Protein AF-A0A7S3WWD9-F1 (afdb_monomer_lite)

Structure (mmCIF, N/CA/C/O backbone):
data_AF-A0A7S3WWD9-F1
#
_entry.id   AF-A0A7S3WWD9-F1
#
loop_
_atom_site.group_PDB
_atom_site.id
_atom_site.type_symbol
_atom_site.label_atom_id
_atom_site.label_alt_id
_atom_site.label_comp_id
_atom_site.label_asym_id
_atom_site.label_entity_id
_atom_site.label_seq_id
_atom_site.pdbx_PDB_ins_code
_atom_site.Cartn_x
_atom_site.Cartn_y
_atom_site.Cartn_z
_atom_site.occupancy
_atom_site.B_iso_or_equiv
_atom_site.auth_seq_id
_atom_site.auth_comp_id
_atom_site.auth_asym_id
_atom_site.auth_atom_id
_atom_site.pdbx_PDB_model_num
ATOM 1 N N . ALA A 1 1 ? -43.765 4.964 -9.960 1.00 31.88 1 ALA A N 1
ATOM 2 C CA . ALA A 1 1 ? -42.388 4.975 -9.426 1.00 31.88 1 ALA A CA 1
ATOM 3 C C . ALA A 1 1 ? -42.135 3.620 -8.780 1.00 31.88 1 ALA A C 1
ATOM 5 O O . ALA A 1 1 ? -42.785 3.336 -7.776 1.00 31.88 1 ALA A O 1
ATOM 6 N N . PRO A 1 2 ? -41.364 2.718 -9.407 1.00 30.08 2 PRO A N 1
ATOM 7 C CA . PRO A 1 2 ? -41.296 1.351 -8.932 1.00 30.08 2 PRO A CA 1
ATOM 8 C C . PRO A 1 2 ? -40.378 1.257 -7.714 1.00 30.08 2 PRO A C 1
ATOM 10 O O . PRO A 1 2 ? -39.345 1.914 -7.612 1.00 30.08 2 PRO A O 1
ATOM 13 N N . ARG A 1 3 ? -40.858 0.453 -6.772 1.00 31.53 3 ARG A N 1
ATOM 14 C CA . ARG A 1 3 ? -40.233 0.055 -5.519 1.00 31.53 3 ARG A CA 1
ATOM 15 C C . ARG A 1 3 ? -38.972 -0.757 -5.816 1.00 31.53 3 ARG A C 1
ATOM 17 O O . ARG A 1 3 ? -39.016 -1.636 -6.670 1.00 31.53 3 ARG A O 1
ATOM 24 N N . CYS A 1 4 ? -37.895 -0.522 -5.072 1.00 31.81 4 CYS A N 1
ATOM 25 C CA . CYS A 1 4 ? -36.783 -1.466 -5.013 1.00 31.81 4 CYS A CA 1
ATOM 26 C C . CYS A 1 4 ? -37.219 -2.698 -4.209 1.00 31.81 4 CYS A C 1
ATOM 28 O O . CYS A 1 4 ? -37.018 -2.766 -3.001 1.00 31.81 4 CYS A O 1
ATOM 30 N N . SER A 1 5 ? -37.837 -3.663 -4.882 1.00 34.53 5 SER A N 1
ATOM 31 C CA . SER A 1 5 ? -37.628 -5.070 -4.559 1.00 34.53 5 SER A CA 1
ATOM 32 C C . SER A 1 5 ? -36.229 -5.416 -5.056 1.00 34.53 5 SER A C 1
ATOM 34 O O . SER A 1 5 ? -35.982 -5.374 -6.261 1.00 34.53 5 SER A O 1
ATOM 36 N N . ARG A 1 6 ? -35.293 -5.680 -4.148 1.00 36.50 6 ARG A N 1
ATOM 37 C CA . ARG A 1 6 ? -34.079 -6.404 -4.514 1.00 36.50 6 ARG A CA 1
ATOM 38 C C . ARG A 1 6 ? -33.989 -7.624 -3.632 1.00 36.50 6 ARG A C 1
ATOM 40 O O . ARG A 1 6 ? -33.782 -7.523 -2.426 1.00 36.50 6 ARG A O 1
ATOM 47 N N . ASP A 1 7 ? -34.270 -8.717 -4.315 1.00 28.08 7 ASP A N 1
ATOM 48 C CA . ASP A 1 7 ? -34.027 -10.095 -3.980 1.00 28.08 7 ASP A CA 1
ATOM 49 C C . ASP A 1 7 ? -32.718 -10.324 -3.227 1.00 28.08 7 ASP A C 1
ATOM 51 O O . ASP A 1 7 ? -31.722 -9.607 -3.357 1.00 28.08 7 ASP A O 1
ATOM 55 N N . GLU A 1 8 ? -32.800 -11.379 -2.432 1.00 40.91 8 GLU A N 1
ATOM 56 C CA . GLU A 1 8 ? -31.718 -12.105 -1.799 1.00 40.91 8 GLU A CA 1
ATOM 57 C C . GLU A 1 8 ? -30.543 -12.371 -2.754 1.00 40.91 8 GLU A C 1
ATOM 59 O O . GLU A 1 8 ? -30.724 -12.544 -3.955 1.00 40.91 8 GLU A O 1
ATOM 64 N N . ALA A 1 9 ? -29.350 -12.498 -2.166 1.00 38.12 9 ALA A N 1
ATOM 65 C CA . ALA A 1 9 ? -28.098 -12.916 -2.799 1.00 38.12 9 ALA A CA 1
ATOM 66 C C . ALA A 1 9 ? -27.425 -11.883 -3.722 1.00 38.12 9 ALA A C 1
ATOM 68 O O . ALA A 1 9 ? -27.559 -11.940 -4.931 1.00 38.12 9 ALA A O 1
ATOM 69 N N . GLU A 1 10 ? -26.615 -10.992 -3.136 1.00 31.11 10 GLU A N 1
ATOM 70 C CA . GLU A 1 10 ? -25.307 -10.578 -3.687 1.00 31.11 10 GLU A CA 1
ATOM 71 C C . GLU A 1 10 ? -24.584 -9.655 -2.687 1.00 31.11 10 GLU A C 1
ATOM 73 O O . GLU A 1 10 ? -24.396 -8.457 -2.894 1.00 31.11 10 GLU A O 1
ATOM 78 N N . ILE A 1 11 ? -24.181 -10.214 -1.541 1.00 40.47 11 ILE A N 1
ATOM 79 C CA . ILE A 1 11 ? -23.129 -9.599 -0.722 1.00 40.47 11 ILE A CA 1
ATOM 80 C C . ILE A 1 11 ? -21.811 -10.120 -1.292 1.00 40.47 11 ILE A C 1
ATOM 82 O O . ILE A 1 11 ? -21.399 -11.249 -1.035 1.00 40.47 11 ILE A O 1
ATOM 86 N N . SER A 1 12 ? -21.221 -9.299 -2.153 1.00 36.16 12 SER A N 1
ATOM 87 C CA . SER A 1 12 ? -19.993 -9.548 -2.908 1.00 36.16 12 SER A CA 1
ATOM 88 C C . SER A 1 12 ? -18.815 -10.057 -2.048 1.00 36.16 12 SER A C 1
ATOM 90 O O . SER A 1 12 ? -18.722 -9.757 -0.855 1.00 36.16 12 SER A O 1
ATOM 92 N N . PRO A 1 13 ? -17.873 -10.798 -2.660 1.00 37.25 13 PRO A N 1
ATOM 93 C CA . PRO A 1 13 ? -16.998 -11.769 -2.011 1.00 37.25 13 PRO A CA 1
ATOM 94 C C . PRO A 1 13 ? -15.754 -11.108 -1.406 1.00 37.25 13 PRO A C 1
ATOM 96 O O . PRO A 1 13 ? -14.643 -11.261 -1.901 1.00 37.25 13 PRO A O 1
ATOM 99 N N . PHE A 1 14 ? -15.903 -10.359 -0.314 1.00 39.53 14 PHE A N 1
ATOM 100 C CA . PHE A 1 14 ? -14.757 -9.697 0.330 1.00 39.53 14 PHE A CA 1
ATOM 101 C C . PHE A 1 14 ? -13.911 -10.624 1.230 1.00 39.53 14 PHE A C 1
ATOM 103 O O . PHE A 1 14 ? -13.109 -10.156 2.032 1.00 39.53 14 PHE A O 1
ATOM 110 N N . CYS A 1 15 ? -14.071 -11.945 1.122 1.00 38.50 15 CYS A N 1
ATOM 111 C CA . CYS A 1 15 ? -13.353 -12.932 1.939 1.00 38.50 15 CYS A CA 1
ATOM 112 C C . CYS A 1 15 ? -12.751 -14.058 1.088 1.00 38.50 15 CYS A C 1
ATOM 114 O O . CYS A 1 15 ? -12.925 -15.236 1.376 1.00 38.50 15 CYS A O 1
ATOM 116 N N . SER A 1 16 ? -12.019 -13.692 0.037 1.00 38.72 16 SER A N 1
ATOM 117 C CA . SER A 1 16 ? -11.122 -14.603 -0.687 1.00 38.72 16 SER A CA 1
ATOM 118 C C . SER A 1 16 ? -9.667 -14.164 -0.505 1.00 38.72 16 SER A C 1
ATOM 120 O O . SER A 1 16 ? -8.933 -13.998 -1.473 1.00 38.72 16 SER A O 1
ATOM 122 N N . LEU A 1 17 ? -9.257 -13.911 0.741 1.00 45.72 17 LEU A N 1
ATOM 123 C CA . LEU A 1 17 ? -7.848 -13.743 1.096 1.00 45.72 17 LEU A CA 1
ATOM 124 C C . LEU A 1 17 ? -7.385 -14.992 1.861 1.00 45.72 17 LEU A C 1
ATOM 126 O O . LEU A 1 17 ? -8.163 -15.511 2.663 1.00 45.72 17 LEU A O 1
ATOM 130 N N . PRO A 1 18 ? -6.159 -15.489 1.608 1.00 40.34 18 PRO A N 1
ATOM 131 C CA . PRO A 1 18 ? -5.639 -16.700 2.236 1.00 40.34 18 PRO A CA 1
ATOM 132 C C . PRO A 1 18 ? -5.712 -16.618 3.769 1.00 40.34 18 PRO A C 1
ATOM 134 O O . PRO A 1 18 ? -5.494 -15.557 4.363 1.00 40.34 18 PRO A O 1
ATOM 137 N N . GLU A 1 19 ? -6.024 -17.755 4.398 1.00 45.53 19 GLU A N 1
ATOM 138 C CA . GLU A 1 19 ? -6.453 -17.899 5.802 1.00 45.53 19 GLU A CA 1
ATOM 139 C C . GLU A 1 19 ? -5.509 -17.274 6.847 1.00 45.53 19 GLU A C 1
ATOM 141 O O . GLU A 1 19 ? -5.924 -16.993 7.970 1.00 45.53 19 GLU A O 1
ATOM 146 N N . HIS A 1 20 ? -4.256 -16.989 6.487 1.00 47.06 20 HIS A N 1
ATOM 147 C CA . HIS A 1 20 ? -3.275 -16.392 7.391 1.00 47.06 20 HIS A CA 1
ATOM 148 C C . HIS A 1 20 ? -3.419 -14.873 7.607 1.00 47.06 20 HIS A C 1
ATOM 150 O O . HIS A 1 20 ? -2.816 -14.357 8.547 1.00 47.06 20 HIS A O 1
ATOM 156 N N . GLN A 1 21 ? -4.202 -14.145 6.794 1.00 49.97 21 GLN A N 1
ATOM 157 C CA . GLN A 1 21 ? -4.277 -12.667 6.852 1.00 49.97 21 GLN A CA 1
ATOM 158 C C . GLN A 1 21 ? -5.680 -12.063 6.652 1.00 49.97 21 GLN A C 1
ATOM 160 O O . GLN A 1 21 ? -5.841 -10.834 6.669 1.00 49.97 21 GLN A O 1
ATOM 165 N N . ALA A 1 22 ? -6.719 -12.891 6.520 1.00 43.19 22 ALA A N 1
ATOM 166 C CA . ALA A 1 22 ? -8.086 -12.403 6.657 1.00 43.19 22 ALA A CA 1
ATOM 167 C C . ALA A 1 22 ? -8.275 -11.834 8.081 1.00 43.19 22 ALA A C 1
ATOM 169 O O . ALA A 1 22 ? -7.793 -12.436 9.047 1.00 43.19 22 ALA A O 1
ATOM 170 N N . PRO A 1 23 ? -8.961 -10.682 8.268 1.00 43.56 23 PRO A N 1
ATOM 171 C CA . PRO A 1 23 ? -9.505 -10.403 9.590 1.00 43.56 23 PRO A CA 1
ATOM 172 C C . PRO A 1 23 ? -10.340 -11.631 9.958 1.00 43.56 23 PRO A C 1
ATOM 174 O O . PRO A 1 23 ? -11.082 -12.131 9.111 1.00 43.56 23 PRO A O 1
ATOM 177 N N . ARG A 1 24 ? -10.187 -12.161 11.172 1.00 43.81 24 ARG A N 1
ATOM 178 C CA . ARG A 1 24 ? -11.095 -13.198 11.665 1.00 43.81 24 ARG A CA 1
ATOM 179 C C . ARG A 1 24 ? -12.475 -12.564 11.851 1.00 43.81 24 ARG A C 1
ATOM 181 O O . ARG A 1 24 ? -12.893 -12.298 12.966 1.00 43.81 24 ARG A O 1
ATOM 188 N N . CYS A 1 25 ? -13.171 -12.289 10.753 1.00 46.75 25 CYS A N 1
ATOM 189 C CA . CYS A 1 25 ? -14.610 -12.135 10.736 1.00 46.75 25 CYS A CA 1
ATOM 190 C C . CYS A 1 25 ? -15.147 -13.560 10.822 1.00 46.75 25 CYS A C 1
ATOM 192 O O . CYS A 1 25 ? -15.528 -14.148 9.811 1.00 46.75 25 CYS A O 1
ATOM 194 N N . SER A 1 26 ? -15.061 -14.158 12.012 1.00 47.72 26 SER A N 1
ATOM 195 C CA . SER A 1 26 ? -15.780 -15.389 12.298 1.00 47.72 26 SER A CA 1
ATOM 196 C C . SER A 1 26 ? -17.243 -15.120 11.959 1.00 47.72 26 SER A C 1
ATOM 198 O O . SER A 1 26 ? -17.873 -14.232 12.529 1.00 47.72 26 SER A O 1
ATOM 200 N N . ARG A 1 27 ? -17.744 -15.826 10.941 1.00 47.03 27 ARG A N 1
ATOM 201 C CA . ARG A 1 27 ? -19.165 -15.827 10.569 1.00 47.03 27 ARG A CA 1
ATOM 202 C C . ARG A 1 27 ? -20.024 -16.572 11.587 1.00 47.03 27 ARG A C 1
ATOM 204 O O . ARG A 1 27 ? -21.240 -16.566 11.437 1.00 47.03 27 ARG A O 1
ATOM 211 N N . ASP A 1 28 ? -19.396 -17.156 12.598 1.00 41.75 28 ASP A N 1
ATOM 212 C CA . ASP A 1 28 ? -20.058 -17.875 13.665 1.00 41.75 28 ASP A CA 1
ATOM 213 C C . ASP A 1 28 ? -20.076 -16.992 14.914 1.00 41.75 28 ASP A C 1
ATOM 215 O O . ASP A 1 28 ? -19.031 -16.573 15.417 1.00 41.75 28 ASP A O 1
ATOM 219 N N . GLU A 1 29 ? -21.307 -16.692 15.321 1.00 48.81 29 GLU A N 1
ATOM 220 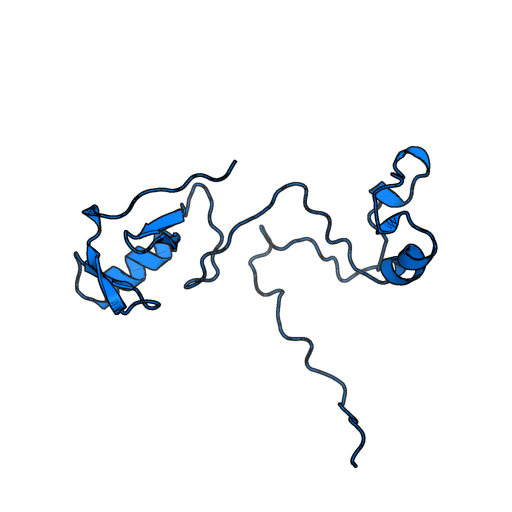C CA . GLU A 1 29 ? -21.750 -15.856 16.432 1.00 48.81 29 GLU A CA 1
ATOM 221 C C . GLU A 1 29 ? -21.364 -14.370 16.339 1.00 48.81 29 GLU A C 1
ATOM 223 O O . GLU A 1 29 ? -20.234 -13.932 16.557 1.00 48.81 29 GLU A O 1
ATOM 228 N N . ALA A 1 30 ? -22.372 -13.562 16.003 1.00 54.41 30 ALA A N 1
ATOM 229 C CA . ALA A 1 30 ? -22.300 -12.120 16.094 1.00 54.41 30 ALA A CA 1
ATOM 230 C C . ALA A 1 30 ? -22.120 -11.703 17.557 1.00 54.41 30 ALA A C 1
ATOM 232 O O . ALA A 1 30 ? -23.083 -11.593 18.314 1.00 54.41 30 ALA A O 1
ATOM 233 N N . GLU A 1 31 ? -20.874 -11.477 17.949 1.00 55.50 31 GLU A N 1
ATOM 234 C CA . GLU A 1 31 ? -20.551 -10.944 19.259 1.00 55.50 31 GLU A CA 1
ATOM 235 C C . GLU A 1 31 ? -19.800 -9.623 19.104 1.00 55.50 31 GLU A C 1
ATOM 237 O O . GLU A 1 31 ? -18.784 -9.516 18.406 1.00 55.50 31 GLU A O 1
ATOM 242 N N . ILE A 1 32 ? -20.321 -8.594 19.788 1.00 62.59 32 ILE A N 1
ATOM 243 C CA . ILE A 1 32 ? -19.575 -7.372 20.109 1.00 62.59 32 ILE A CA 1
ATOM 244 C C . ILE A 1 32 ? -18.176 -7.794 20.543 1.00 62.59 32 ILE A C 1
ATOM 246 O O . ILE A 1 32 ? -18.050 -8.731 21.329 1.00 62.59 32 ILE A O 1
ATOM 250 N N . SER A 1 33 ? -17.146 -7.092 20.051 1.00 65.94 33 SER A N 1
ATOM 251 C CA . SER A 1 33 ? -15.762 -7.369 20.443 1.00 65.94 33 SER A CA 1
ATOM 252 C C . SER A 1 33 ? -15.695 -7.647 21.952 1.00 65.94 33 SER A C 1
ATOM 254 O O . SER A 1 33 ? -16.158 -6.796 22.720 1.00 65.94 33 SER A O 1
ATOM 256 N N . PRO A 1 34 ? -15.119 -8.785 22.393 1.00 68.00 34 PRO A N 1
ATOM 257 C CA . PRO A 1 34 ? -15.087 -9.177 23.804 1.00 68.00 34 PRO A CA 1
ATOM 258 C C . PRO A 1 34 ? -14.447 -8.105 24.695 1.00 68.00 34 PRO A C 1
ATOM 260 O O . PRO A 1 34 ? -14.722 -8.036 25.891 1.00 68.00 34 PRO A O 1
ATOM 263 N N . PHE A 1 35 ? -13.654 -7.210 24.097 1.00 71.00 35 PHE A N 1
ATOM 264 C CA . PHE A 1 35 ? -13.086 -6.050 24.764 1.00 71.00 35 PHE A CA 1
ATOM 265 C C . PHE A 1 35 ? -14.151 -5.040 25.214 1.00 71.00 35 PHE A C 1
ATOM 267 O O . PHE A 1 35 ? -14.044 -4.486 26.290 1.00 71.00 35 PHE A O 1
ATOM 274 N N . CYS A 1 36 ? -15.212 -4.808 24.442 1.00 75.62 36 CYS A N 1
ATOM 275 C CA . CYS A 1 36 ? -16.272 -3.853 24.800 1.00 75.62 36 CYS A CA 1
ATOM 276 C C . CYS A 1 36 ? -17.395 -4.475 25.652 1.00 75.62 36 CYS A C 1
ATOM 278 O O . CYS A 1 36 ? -18.331 -3.777 26.051 1.00 75.62 36 CYS A O 1
ATOM 280 N N . SER A 1 37 ? -17.332 -5.780 25.921 1.00 75.31 37 SER A N 1
ATOM 281 C CA . SER A 1 37 ? -18.342 -6.513 26.694 1.00 75.31 37 SER A CA 1
ATOM 282 C C . SER A 1 37 ? -18.220 -6.279 28.203 1.00 75.31 37 SER A C 1
ATOM 284 O O . SER A 1 37 ? -19.228 -6.326 28.910 1.00 75.31 37 SER A O 1
ATOM 286 N N . LEU A 1 38 ? -17.009 -5.989 28.691 1.00 79.25 38 LEU A N 1
ATOM 287 C CA . LEU A 1 38 ? -16.713 -5.791 30.112 1.00 79.25 38 LEU A CA 1
ATOM 288 C C . LEU A 1 38 ? -16.803 -4.304 30.501 1.00 79.25 38 LEU A C 1
ATOM 290 O O . LEU A 1 38 ? -16.253 -3.468 29.783 1.00 79.25 38 LEU A O 1
ATOM 294 N N . PRO A 1 39 ? -17.443 -3.946 31.634 1.00 77.06 39 PRO A N 1
ATOM 295 C CA . PRO A 1 39 ? -17.567 -2.553 32.080 1.00 77.06 39 PRO A CA 1
ATOM 296 C C . PRO A 1 39 ? -16.226 -1.826 32.247 1.00 77.06 39 PRO A C 1
ATOM 298 O O . PRO A 1 39 ? -16.128 -0.647 31.928 1.00 77.06 39 PRO A O 1
ATOM 301 N N . GLU A 1 40 ? -15.188 -2.535 32.694 1.00 80.38 40 GLU A N 1
ATOM 302 C CA . GLU A 1 40 ? -13.833 -2.001 32.913 1.00 80.38 40 GLU A CA 1
ATOM 303 C C . GLU A 1 40 ? -13.103 -1.559 31.634 1.00 80.38 40 GLU A C 1
ATOM 305 O O . GLU A 1 40 ? -12.167 -0.766 31.697 1.00 80.38 40 GLU A O 1
ATOM 310 N N . HIS A 1 41 ? -13.545 -2.037 30.471 1.00 74.75 41 HIS A N 1
ATOM 311 C CA . HIS A 1 41 ? -12.929 -1.766 29.172 1.00 74.75 41 HIS A CA 1
ATOM 312 C C . HIS A 1 41 ? -13.766 -0.808 28.306 1.00 74.75 41 HIS A C 1
ATOM 314 O O . HIS A 1 41 ? -13.406 -0.516 27.162 1.00 74.75 41 HIS A O 1
ATOM 320 N N . GLN A 1 42 ? -14.889 -0.306 28.832 1.00 79.88 42 GLN A N 1
ATOM 321 C CA . GLN A 1 42 ? -15.739 0.641 28.118 1.00 79.88 42 GLN A CA 1
ATOM 322 C C . GLN A 1 42 ? -15.126 2.040 28.146 1.00 79.88 42 GLN A C 1
ATOM 324 O O . GLN A 1 42 ? -14.860 2.607 29.204 1.00 79.88 42 GLN A O 1
ATOM 329 N N . ALA A 1 43 ? -14.946 2.621 26.961 1.00 81.12 43 ALA A N 1
ATOM 330 C CA . ALA A 1 43 ? -14.465 3.988 26.802 1.00 81.12 43 ALA A CA 1
ATOM 331 C C . ALA A 1 43 ? -15.595 4.899 26.289 1.00 81.12 43 ALA A C 1
ATOM 333 O O . ALA A 1 43 ? -16.309 4.510 25.361 1.00 81.12 43 ALA A O 1
ATOM 334 N N . PRO A 1 44 ? -15.732 6.136 26.805 1.00 77.25 44 PRO A N 1
ATOM 335 C CA . PRO A 1 44 ? -16.769 7.075 26.363 1.00 77.25 44 PRO A CA 1
ATOM 336 C C . PRO A 1 44 ? -16.602 7.518 24.900 1.00 77.25 44 PRO A C 1
ATOM 338 O O . PRO A 1 44 ? -17.572 7.914 24.263 1.00 77.25 44 PRO A O 1
ATOM 341 N N . SER A 1 45 ? -15.386 7.430 24.352 1.00 82.19 45 SER A N 1
ATOM 342 C CA . SER A 1 45 ? -15.083 7.706 22.942 1.00 82.19 45 SER A CA 1
ATOM 343 C C . SER A 1 45 ? -15.317 6.507 22.016 1.00 82.19 45 SER A C 1
ATOM 345 O O . SER A 1 45 ? -15.243 6.657 20.797 1.00 82.19 45 SER A O 1
ATOM 347 N N . CYS A 1 46 ? -15.586 5.314 22.557 1.00 80.12 46 CYS A N 1
ATOM 348 C CA . CYS A 1 46 ? -15.817 4.123 21.750 1.00 80.12 46 CYS A CA 1
ATOM 349 C C . CYS A 1 46 ? -17.267 4.109 21.231 1.00 80.12 46 CYS A C 1
ATOM 351 O O . CYS A 1 46 ? -18.201 4.008 22.033 1.00 80.12 46 CYS A O 1
ATOM 353 N N . PRO A 1 47 ? -17.494 4.126 19.903 1.00 80.38 47 PRO A N 1
ATOM 354 C CA . PRO A 1 47 ? -18.845 4.136 19.343 1.00 80.38 47 PRO A CA 1
ATOM 355 C C . PRO A 1 47 ? -19.635 2.867 19.694 1.00 80.38 47 PRO A C 1
ATOM 357 O O . PRO A 1 47 ? -20.848 2.934 19.840 1.00 80.38 47 PRO A O 1
ATOM 360 N N . VAL A 1 48 ? -18.966 1.727 19.904 1.00 81.94 48 VAL A N 1
ATOM 361 C CA . VAL A 1 48 ? -19.607 0.449 20.276 1.00 81.94 48 VAL A CA 1
ATOM 362 C C . VAL A 1 48 ? -20.065 0.429 21.743 1.00 81.94 48 VAL A C 1
ATOM 364 O O . VAL A 1 48 ? -21.013 -0.276 22.083 1.00 81.94 48 VAL A O 1
ATOM 367 N N . CYS A 1 49 ? -19.433 1.226 22.611 1.00 81.12 49 CYS A N 1
ATOM 368 C CA . CYS A 1 49 ? -19.814 1.350 24.024 1.00 81.12 49 CYS A CA 1
ATOM 369 C C . CYS A 1 49 ? -21.005 2.303 24.231 1.00 81.12 49 CYS A C 1
ATOM 371 O O . CYS A 1 49 ? -21.608 2.323 25.302 1.00 81.12 49 CYS A O 1
ATOM 373 N N . CYS A 1 50 ? -21.377 3.082 23.210 1.00 83.25 50 CYS A N 1
ATOM 374 C CA . CYS A 1 50 ? -22.490 4.019 23.281 1.00 83.25 50 CYS A CA 1
ATOM 375 C C . CYS A 1 50 ? -23.838 3.290 23.133 1.00 83.25 50 CYS A C 1
ATOM 377 O O . CYS A 1 50 ? -24.053 2.554 22.168 1.00 83.25 50 CYS A O 1
ATOM 379 N N . GLY A 1 51 ? -24.773 3.519 24.062 1.00 81.38 51 GLY A N 1
ATOM 380 C CA . GLY A 1 51 ? -26.062 2.811 24.138 1.00 81.38 51 GLY A CA 1
ATOM 381 C C . GLY A 1 51 ? -26.856 2.708 22.820 1.00 81.38 51 GLY A C 1
ATOM 382 O O . GLY A 1 51 ? -27.231 1.594 22.451 1.00 81.38 51 GLY A O 1
ATOM 383 N N . PRO A 1 52 ? -27.074 3.807 22.069 1.00 81.88 52 PRO A N 1
ATOM 384 C CA . PRO A 1 52 ? -27.829 3.777 20.812 1.00 81.88 52 PRO A CA 1
ATOM 385 C C . PRO A 1 52 ? -27.179 2.925 19.712 1.00 81.88 52 PRO A C 1
ATOM 387 O O . PRO A 1 52 ? -27.876 2.307 18.912 1.00 81.88 52 PRO A O 1
ATOM 390 N N . ILE A 1 53 ? -25.845 2.882 19.669 1.00 82.19 53 ILE A N 1
ATOM 391 C CA . ILE A 1 53 ? -25.073 2.190 18.625 1.00 82.19 53 ILE A CA 1
ATOM 392 C C . ILE A 1 53 ? -24.824 0.728 19.017 1.00 82.19 53 ILE A C 1
ATOM 394 O O . ILE A 1 53 ? -24.769 -0.147 18.153 1.00 82.19 53 ILE A O 1
ATOM 398 N N . ARG A 1 54 ? -24.739 0.431 20.319 1.00 82.31 54 ARG A N 1
ATOM 399 C CA . ARG A 1 54 ? -24.496 -0.917 20.845 1.00 82.31 54 ARG A CA 1
ATOM 400 C C . ARG A 1 54 ? -25.518 -1.933 20.341 1.00 82.31 54 ARG A C 1
ATOM 402 O O . ARG A 1 54 ? -25.137 -3.038 19.971 1.00 82.31 54 ARG A O 1
ATOM 409 N N . GLY A 1 55 ? -26.793 -1.546 20.261 1.00 81.69 55 GLY A N 1
ATOM 410 C CA . GLY A 1 55 ? -27.850 -2.401 19.714 1.00 81.69 55 GLY A CA 1
ATOM 411 C C . GLY A 1 55 ? -27.590 -2.816 18.263 1.00 81.69 55 GLY A C 1
ATOM 412 O O . GLY A 1 55 ? -27.812 -3.969 17.911 1.00 81.69 55 GLY A O 1
ATOM 413 N N . LEU A 1 56 ? -27.038 -1.917 17.444 1.00 83.62 56 LEU A N 1
ATOM 414 C CA . LEU A 1 56 ? -26.647 -2.217 16.063 1.00 83.62 56 LEU A CA 1
ATOM 415 C C . LEU A 1 56 ? -25.384 -3.086 16.012 1.00 83.62 56 LEU A C 1
ATOM 417 O O . LEU A 1 56 ? -25.295 -4.001 15.198 1.00 83.62 56 LEU A O 1
ATOM 421 N N . ALA A 1 57 ? -24.432 -2.833 16.911 1.00 78.75 57 ALA A N 1
ATOM 422 C CA . ALA A 1 57 ? -23.164 -3.552 16.970 1.00 78.75 57 ALA A CA 1
ATOM 423 C C . ALA A 1 57 ? -23.295 -5.009 17.447 1.00 78.75 57 ALA A C 1
ATOM 425 O O . ALA A 1 57 ? -22.452 -5.820 17.083 1.00 78.75 57 ALA A O 1
ATOM 426 N N . THR A 1 58 ? -24.346 -5.366 18.203 1.00 76.00 58 THR A N 1
ATOM 427 C CA . THR A 1 58 ? -24.586 -6.757 18.658 1.00 76.00 58 THR A CA 1
ATOM 428 C C . THR A 1 58 ? -24.623 -7.784 17.538 1.00 76.00 58 THR A C 1
ATOM 430 O O . THR A 1 58 ? -24.266 -8.926 17.771 1.00 76.00 58 THR A O 1
ATOM 433 N N . ARG A 1 59 ? -25.050 -7.399 16.331 1.00 74.75 59 ARG A N 1
ATOM 434 C CA . ARG A 1 59 ? -25.209 -8.328 15.203 1.00 74.75 59 ARG A CA 1
ATOM 435 C C . ARG A 1 59 ? -24.058 -8.272 14.200 1.00 74.75 59 ARG A C 1
ATOM 437 O O . ARG A 1 59 ? -24.121 -8.945 13.175 1.00 74.75 59 ARG A O 1
ATOM 444 N N . LEU A 1 60 ? -23.042 -7.449 14.458 1.00 75.81 60 LEU A N 1
ATOM 445 C CA . LEU A 1 60 ? -21.915 -7.273 13.552 1.00 75.81 60 LEU A CA 1
ATOM 446 C C . LEU A 1 60 ? -20.742 -8.159 13.983 1.00 75.81 60 LEU A C 1
ATOM 448 O O . LEU A 1 60 ? -20.478 -8.270 15.180 1.00 75.81 60 LEU A O 1
ATOM 452 N N . PRO A 1 61 ? -20.007 -8.755 13.029 1.00 74.88 61 PRO A N 1
ATOM 453 C CA . PRO A 1 61 ? -18.770 -9.448 13.348 1.00 74.88 61 PRO A CA 1
ATOM 454 C C . PRO A 1 61 ? -17.755 -8.464 13.940 1.00 74.88 61 PRO A C 1
ATOM 456 O O . PRO A 1 61 ? -17.713 -7.284 13.575 1.00 74.88 61 PRO A O 1
ATOM 459 N N . SER A 1 62 ? -16.904 -8.954 14.840 1.00 71.69 62 SER A N 1
ATOM 460 C CA . SER A 1 62 ? -15.821 -8.147 15.395 1.00 71.69 62 SER A CA 1
ATOM 461 C C . SER A 1 62 ? -14.819 -7.767 14.302 1.00 71.69 62 SER A C 1
ATOM 463 O O . SER A 1 62 ? -14.108 -8.608 13.758 1.00 71.69 62 SER A O 1
ATOM 465 N N . CYS A 1 63 ? -14.733 -6.470 14.005 1.00 69.62 63 CYS A N 1
ATOM 466 C CA . CYS A 1 63 ? -13.787 -5.916 13.031 1.00 69.62 63 CYS A CA 1
ATOM 467 C C . CYS A 1 63 ? -12.525 -5.333 13.689 1.00 69.62 63 CYS A C 1
ATOM 469 O O . CYS A 1 63 ? -11.767 -4.607 13.042 1.00 69.62 63 CYS A O 1
ATOM 471 N N . GLN A 1 64 ? -12.299 -5.592 14.980 1.00 72.19 64 GLN A N 1
ATOM 472 C CA . GLN A 1 64 ? -11.163 -5.014 15.692 1.00 72.19 64 GLN A CA 1
ATOM 473 C C . GLN A 1 64 ? -9.849 -5.617 15.184 1.00 72.19 64 GLN A C 1
ATOM 475 O O . GLN A 1 64 ? -9.572 -6.799 15.376 1.00 72.19 64 GLN A O 1
ATOM 480 N N . ARG A 1 65 ? -9.003 -4.780 14.578 1.00 72.44 65 ARG A N 1
ATOM 481 C CA . ARG A 1 65 ? -7.603 -5.102 14.289 1.00 72.44 65 ARG A CA 1
ATOM 482 C C . ARG A 1 65 ? -6.684 -4.274 15.170 1.00 72.44 65 ARG A C 1
ATOM 484 O O . ARG A 1 65 ? -6.842 -3.063 15.264 1.00 72.44 65 ARG A O 1
ATOM 491 N N . SER A 1 66 ? -5.688 -4.930 15.756 1.00 76.38 66 SER A N 1
ATOM 492 C CA . SER A 1 66 ? -4.596 -4.267 16.477 1.00 76.38 66 SER A CA 1
ATOM 493 C C . SER A 1 66 ? -3.572 -3.617 15.542 1.00 76.38 66 SER A C 1
ATOM 495 O O . SER A 1 66 ? -2.862 -2.710 15.962 1.00 76.38 66 SER A O 1
ATOM 497 N N . ARG A 1 67 ? -3.489 -4.070 14.284 1.00 76.69 67 ARG A N 1
ATOM 498 C CA . ARG A 1 67 ? -2.586 -3.537 13.256 1.00 76.69 67 ARG A CA 1
ATOM 499 C C . ARG A 1 67 ? -3.324 -3.363 11.935 1.00 76.69 67 ARG A C 1
ATOM 501 O O . ARG A 1 67 ? -4.077 -4.248 11.517 1.00 76.69 67 ARG A O 1
ATOM 508 N N . SER A 1 68 ? -3.114 -2.229 11.276 1.00 83.81 68 SER A N 1
ATOM 509 C CA . SER A 1 68 ? -3.522 -2.058 9.884 1.00 83.81 68 SER A CA 1
ATOM 510 C C . SER A 1 68 ? -2.735 -3.033 9.002 1.00 83.81 68 SER A C 1
ATOM 512 O O . SER A 1 68 ? -1.647 -3.480 9.358 1.00 83.81 68 SER A O 1
ATOM 514 N N . ALA A 1 69 ? -3.304 -3.408 7.858 1.00 86.69 69 ALA A N 1
ATOM 515 C CA . ALA A 1 69 ? -2.539 -4.082 6.818 1.00 86.69 69 ALA A CA 1
ATOM 516 C C . ALA A 1 69 ? -2.838 -3.423 5.482 1.00 86.69 69 ALA A C 1
ATOM 518 O O . ALA A 1 69 ? -3.971 -2.998 5.241 1.00 86.69 69 ALA A O 1
ATOM 519 N N . VAL A 1 70 ? -1.823 -3.350 4.630 1.00 88.88 70 VAL A N 1
ATOM 520 C CA . VAL A 1 70 ? -1.923 -2.736 3.311 1.00 88.88 70 VAL A CA 1
ATOM 521 C C . VAL A 1 70 ? -1.880 -3.842 2.269 1.00 88.88 70 VAL A C 1
ATOM 523 O O . VAL A 1 70 ? -1.055 -4.745 2.346 1.00 88.88 70 VAL A O 1
ATOM 526 N N . THR A 1 71 ? -2.778 -3.784 1.294 1.00 92.75 71 THR A N 1
ATOM 527 C CA . THR A 1 71 ? -2.818 -4.722 0.169 1.00 92.75 71 THR A CA 1
ATOM 528 C C . THR A 1 71 ? -2.479 -3.994 -1.121 1.00 92.75 71 THR A C 1
ATOM 530 O O . THR A 1 71 ? -2.906 -2.857 -1.341 1.00 92.75 71 THR A O 1
ATOM 533 N N . CYS A 1 72 ? -1.742 -4.651 -2.008 1.00 91.81 72 CYS A N 1
ATOM 534 C CA . CYS A 1 72 ? -1.457 -4.132 -3.332 1.00 91.81 72 CYS A CA 1
ATOM 535 C C . CYS A 1 72 ? -2.743 -4.004 -4.151 1.00 91.81 72 CYS A C 1
ATOM 537 O O . CYS A 1 72 ? -3.542 -4.933 -4.233 1.00 91.81 72 CYS A O 1
ATOM 539 N N . ARG A 1 73 ? -2.908 -2.867 -4.830 1.00 89.94 73 ARG A N 1
ATOM 540 C CA . ARG A 1 73 ? -4.077 -2.608 -5.678 1.00 89.94 73 ARG A CA 1
ATOM 541 C C . ARG A 1 73 ? -4.154 -3.493 -6.929 1.00 89.94 73 ARG A C 1
ATOM 543 O O . ARG A 1 73 ? -5.252 -3.723 -7.414 1.00 89.94 73 ARG A O 1
ATOM 550 N N . LEU A 1 74 ? -3.019 -3.957 -7.455 1.00 90.50 74 LEU A N 1
ATOM 551 C CA . LEU A 1 74 ? -2.977 -4.739 -8.698 1.00 90.50 74 LEU A CA 1
ATOM 552 C C . LEU A 1 74 ? -3.121 -6.235 -8.451 1.00 90.50 74 LEU A C 1
ATOM 554 O O . LEU A 1 74 ? -3.921 -6.895 -9.101 1.00 90.50 74 LEU A O 1
ATOM 558 N N . SER A 1 75 ? -2.338 -6.772 -7.517 1.00 88.50 75 SER A N 1
ATOM 559 C CA . SER A 1 75 ? -2.334 -8.204 -7.218 1.00 88.50 75 SER A CA 1
ATOM 560 C C . SER A 1 75 ? -3.332 -8.598 -6.131 1.00 88.50 75 SER A C 1
ATOM 562 O O . SER A 1 75 ? -3.598 -9.785 -5.974 1.00 88.50 75 SER A O 1
ATOM 564 N N . GLY A 1 76 ? -3.830 -7.645 -5.334 1.00 89.62 76 GLY A N 1
ATOM 565 C CA . GLY A 1 76 ? -4.612 -7.928 -4.126 1.00 89.62 76 GLY A CA 1
ATOM 566 C C . GLY A 1 76 ? -3.802 -8.575 -2.996 1.00 89.62 76 GLY A C 1
ATOM 567 O O . GLY A 1 76 ? -4.353 -8.853 -1.935 1.00 89.62 76 GLY A O 1
ATOM 568 N N . THR A 1 77 ? -2.502 -8.818 -3.199 1.00 90.44 77 THR A N 1
ATOM 569 C CA . THR A 1 77 ? -1.632 -9.463 -2.208 1.00 90.44 77 THR A CA 1
ATOM 570 C C . THR A 1 77 ? -1.268 -8.494 -1.096 1.00 90.44 77 THR A C 1
ATOM 572 O O . THR A 1 77 ? -1.218 -7.280 -1.305 1.00 90.44 77 THR A O 1
ATOM 575 N N . LEU A 1 78 ? -1.006 -9.022 0.094 1.00 90.62 78 LEU A N 1
ATOM 576 C CA . LEU A 1 78 ? -0.583 -8.207 1.221 1.00 90.62 78 LEU A CA 1
ATOM 577 C C . LEU A 1 78 ? 0.827 -7.641 0.996 1.00 90.62 78 LEU A C 1
ATOM 579 O O . LEU A 1 78 ? 1.637 -8.226 0.275 1.00 90.62 78 LEU A O 1
ATOM 583 N N . LEU A 1 79 ? 1.064 -6.460 1.560 1.00 91.31 79 LEU A N 1
ATOM 584 C CA . LEU A 1 79 ? 2.363 -5.803 1.609 1.00 91.31 79 LEU A CA 1
ATOM 585 C C . LEU A 1 79 ? 2.976 -6.086 2.982 1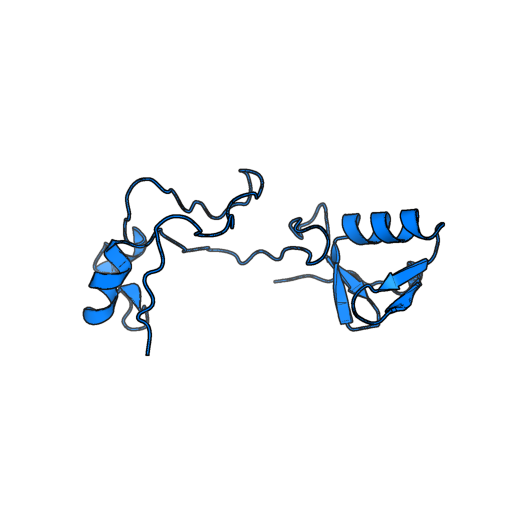.00 91.31 79 LEU A C 1
ATOM 587 O O . LEU A 1 79 ? 2.473 -5.594 3.994 1.00 91.31 79 LEU A O 1
ATOM 591 N N . ASP A 1 80 ? 4.019 -6.906 2.996 1.00 89.56 80 ASP A N 1
ATOM 592 C CA . ASP A 1 80 ? 4.765 -7.347 4.177 1.00 89.56 80 ASP A CA 1
ATOM 593 C C . ASP A 1 80 ? 6.274 -7.374 3.881 1.00 89.56 80 ASP A C 1
ATOM 595 O O . ASP A 1 80 ? 6.730 -6.827 2.877 1.00 89.56 80 ASP A O 1
ATOM 599 N N . GLU A 1 81 ? 7.055 -7.969 4.782 1.00 88.44 81 GLU A N 1
ATOM 600 C CA . GLU A 1 81 ? 8.512 -8.071 4.663 1.00 88.44 81 GLU A CA 1
ATOM 601 C C . GLU A 1 81 ? 8.955 -8.923 3.461 1.00 88.44 81 GLU A C 1
ATOM 603 O O . GLU A 1 81 ? 9.991 -8.637 2.859 1.00 88.44 81 GLU A O 1
ATOM 608 N N . ASP A 1 82 ? 8.162 -9.935 3.090 1.00 90.31 82 ASP A N 1
ATOM 609 C CA . ASP A 1 82 ? 8.443 -10.830 1.961 1.00 90.31 82 ASP A CA 1
ATOM 610 C C . ASP A 1 82 ? 7.981 -10.227 0.623 1.00 90.31 82 ASP A C 1
ATOM 612 O O . ASP A 1 82 ? 8.547 -10.515 -0.433 1.00 90.31 82 ASP A O 1
ATOM 616 N N . ASN A 1 83 ? 6.958 -9.371 0.652 1.00 91.19 83 ASN A N 1
ATOM 617 C CA . ASN A 1 83 ? 6.421 -8.667 -0.505 1.00 91.19 83 ASN A CA 1
ATOM 618 C C . ASN A 1 83 ? 6.304 -7.155 -0.227 1.00 91.19 83 ASN A C 1
ATOM 620 O O . ASN A 1 83 ? 5.191 -6.626 -0.076 1.00 91.19 83 ASN A O 1
ATOM 624 N N . PRO A 1 84 ? 7.440 -6.438 -0.175 1.00 93.56 84 PRO A N 1
ATOM 625 C CA . PRO A 1 84 ? 7.477 -5.059 0.273 1.00 93.56 84 PRO A CA 1
ATOM 626 C C . PRO A 1 84 ? 6.771 -4.104 -0.702 1.00 93.56 84 PRO A C 1
ATOM 628 O O . PRO A 1 84 ? 6.706 -4.342 -1.915 1.00 93.56 84 PRO A O 1
ATOM 631 N N . PRO A 1 85 ? 6.255 -2.975 -0.188 1.00 95.12 85 PRO A N 1
ATOM 632 C CA . PRO A 1 85 ? 5.658 -1.929 -1.005 1.00 95.12 85 PRO A CA 1
ATOM 633 C C . PRO A 1 85 ? 6.734 -1.150 -1.785 1.00 95.12 85 PRO A C 1
ATOM 635 O O . PRO A 1 85 ? 7.641 -0.545 -1.207 1.00 95.12 85 PRO A O 1
ATOM 638 N N . LEU A 1 86 ? 6.594 -1.106 -3.109 1.00 95.31 86 LEU A N 1
ATOM 639 C CA . LEU A 1 86 ? 7.398 -0.299 -4.024 1.00 95.31 86 LEU A CA 1
ATOM 640 C C . LEU A 1 86 ? 6.619 0.932 -4.484 1.00 95.31 86 LEU A C 1
ATOM 642 O O . LEU A 1 86 ? 5.497 0.827 -4.977 1.00 95.31 86 LEU A O 1
ATOM 646 N N . VAL A 1 87 ? 7.244 2.095 -4.344 1.00 95.50 87 VAL A N 1
ATOM 647 C CA . VAL A 1 87 ? 6.728 3.404 -4.736 1.00 95.50 87 VAL A CA 1
ATOM 648 C C . VAL A 1 87 ? 7.305 3.789 -6.090 1.00 95.50 87 VAL A C 1
ATOM 650 O O . VAL A 1 87 ? 8.526 3.834 -6.269 1.00 95.50 87 VAL A O 1
ATOM 653 N N . LEU A 1 88 ? 6.417 4.085 -7.031 1.00 94.88 88 LEU A N 1
ATOM 654 C CA . LEU A 1 88 ? 6.754 4.624 -8.340 1.00 94.88 88 LEU A CA 1
ATOM 655 C C . LEU A 1 88 ? 7.047 6.128 -8.232 1.00 94.88 88 LEU A C 1
ATOM 657 O O . LEU A 1 88 ? 6.527 6.791 -7.332 1.00 94.88 88 LEU A O 1
ATOM 661 N N . PRO A 1 89 ? 7.782 6.716 -9.191 1.00 94.06 89 PRO A N 1
ATOM 662 C CA . PRO A 1 89 ? 7.950 8.168 -9.276 1.00 94.06 89 PRO A CA 1
ATOM 663 C C . PRO A 1 89 ? 6.622 8.941 -9.363 1.00 94.06 89 PRO A C 1
ATOM 665 O O . PRO A 1 89 ? 6.555 10.088 -8.932 1.00 94.06 89 PRO A O 1
ATOM 668 N N . SER A 1 90 ? 5.558 8.299 -9.865 1.00 92.25 90 SER A N 1
ATOM 669 C CA . SER A 1 90 ? 4.186 8.827 -9.910 1.00 92.25 90 SER A CA 1
ATOM 670 C C . SER A 1 90 ? 3.512 8.921 -8.529 1.00 92.25 90 SER A C 1
ATOM 672 O O . SER A 1 90 ? 2.447 9.521 -8.400 1.00 92.25 90 SER A O 1
ATOM 674 N N . GLY A 1 91 ? 4.109 8.332 -7.486 1.00 92.25 91 GLY A N 1
ATOM 675 C CA . GLY A 1 91 ? 3.561 8.261 -6.128 1.00 92.25 91 GLY A CA 1
ATOM 676 C C . GLY A 1 91 ? 2.634 7.066 -5.880 1.00 92.25 91 GLY A C 1
ATOM 677 O O . GLY A 1 91 ? 2.097 6.923 -4.781 1.00 92.25 91 GLY A O 1
ATOM 678 N N . HIS A 1 92 ? 2.438 6.191 -6.870 1.00 93.50 92 HIS A N 1
ATOM 679 C CA . HIS A 1 92 ? 1.685 4.950 -6.694 1.00 93.50 92 HIS A CA 1
ATOM 680 C C . HIS A 1 92 ? 2.509 3.869 -6.007 1.00 93.50 92 HIS A C 1
ATOM 682 O O . HIS A 1 92 ? 3.723 3.801 -6.174 1.00 93.50 92 HIS A O 1
ATOM 688 N N . VAL A 1 93 ? 1.826 3.016 -5.239 1.00 94.38 93 VAL A N 1
ATOM 689 C CA . VAL A 1 93 ? 2.454 1.949 -4.459 1.00 94.38 93 VAL A CA 1
ATOM 690 C C . VAL A 1 93 ? 1.922 0.598 -4.910 1.00 94.38 93 VAL A C 1
ATOM 692 O O . VAL A 1 93 ? 0.713 0.348 -4.869 1.00 94.38 93 VAL A O 1
ATOM 695 N N . TYR A 1 94 ? 2.832 -0.284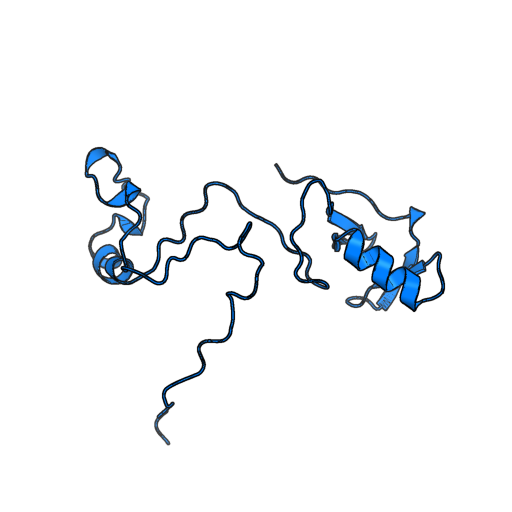 -5.302 1.00 95.00 94 TYR A N 1
ATOM 696 C CA . TYR A 1 94 ? 2.533 -1.651 -5.709 1.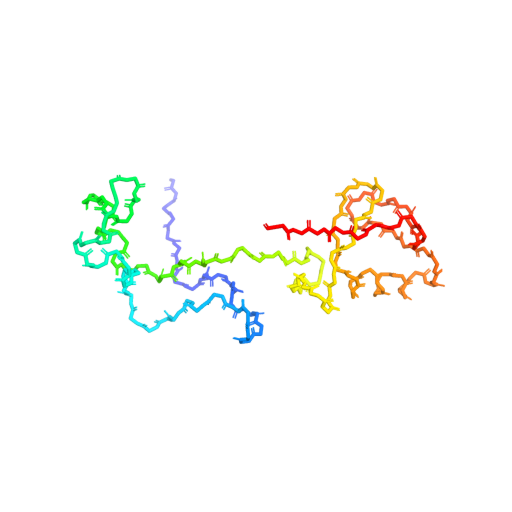00 95.00 94 TYR A CA 1
ATOM 697 C C . TYR A 1 94 ? 3.431 -2.646 -4.968 1.00 95.00 94 TYR A C 1
ATOM 699 O O . TYR A 1 94 ? 4.478 -2.289 -4.447 1.00 95.00 94 TYR A O 1
ATOM 707 N N . ALA A 1 95 ? 2.997 -3.900 -4.897 1.00 95.06 95 ALA A N 1
ATOM 708 C CA . ALA A 1 95 ? 3.797 -4.999 -4.371 1.00 95.06 95 ALA A CA 1
ATOM 709 C C . ALA A 1 95 ? 5.003 -5.271 -5.277 1.00 95.06 95 ALA A C 1
ATOM 711 O O . ALA A 1 95 ? 4.854 -5.229 -6.500 1.00 95.06 95 ALA A O 1
ATOM 712 N N . GLU A 1 96 ? 6.143 -5.651 -4.701 1.00 94.44 96 GLU A N 1
ATOM 713 C CA . GLU A 1 96 ? 7.313 -6.108 -5.461 1.00 94.44 96 GLU A CA 1
ATOM 714 C C . GLU A 1 96 ? 6.945 -7.235 -6.438 1.00 94.44 96 GLU A C 1
ATOM 716 O O . GLU A 1 96 ? 7.211 -7.131 -7.637 1.00 94.44 96 GLU A O 1
ATOM 721 N N . ALA A 1 97 ? 6.190 -8.237 -5.981 1.00 94.31 97 ALA A N 1
ATOM 722 C CA . ALA A 1 97 ? 5.716 -9.320 -6.843 1.00 94.31 97 ALA A CA 1
ATOM 723 C C . ALA A 1 97 ? 4.813 -8.838 -7.997 1.00 94.31 97 ALA A C 1
ATOM 725 O O . ALA A 1 97 ? 4.807 -9.437 -9.073 1.00 94.31 97 ALA A O 1
ATOM 726 N N . ALA A 1 98 ? 4.036 -7.769 -7.797 1.00 94.12 98 ALA A N 1
ATOM 727 C CA . ALA A 1 98 ? 3.171 -7.215 -8.840 1.00 94.12 98 ALA A CA 1
ATOM 728 C C . ALA A 1 98 ? 3.979 -6.444 -9.892 1.00 94.12 98 ALA A C 1
ATOM 730 O O . ALA A 1 98 ? 3.720 -6.585 -11.086 1.00 94.12 98 ALA A O 1
ATOM 731 N N . VAL A 1 99 ? 4.975 -5.672 -9.455 1.00 93.56 99 VAL A N 1
ATOM 732 C CA . VAL A 1 99 ? 5.873 -4.927 -10.345 1.00 93.56 99 VAL A CA 1
ATOM 733 C C . VAL A 1 99 ? 6.686 -5.880 -11.219 1.00 93.56 99 VAL A C 1
ATOM 735 O O . VAL A 1 99 ? 6.714 -5.705 -12.433 1.00 93.56 99 VAL A O 1
ATOM 738 N N . LEU A 1 100 ? 7.252 -6.941 -10.638 1.00 92.62 100 LEU A N 1
ATOM 739 C CA . LEU A 1 100 ? 8.005 -7.952 -11.388 1.00 92.62 100 LEU A CA 1
ATOM 740 C C . LEU A 1 100 ? 7.149 -8.635 -12.467 1.00 92.62 100 LEU A C 1
ATOM 742 O O . LEU A 1 100 ? 7.621 -8.899 -13.571 1.00 92.62 100 LEU A O 1
ATOM 746 N N . ARG A 1 101 ? 5.864 -8.887 -12.183 1.00 93.00 101 ARG A N 1
ATOM 747 C CA . ARG A 1 101 ? 4.922 -9.429 -13.179 1.00 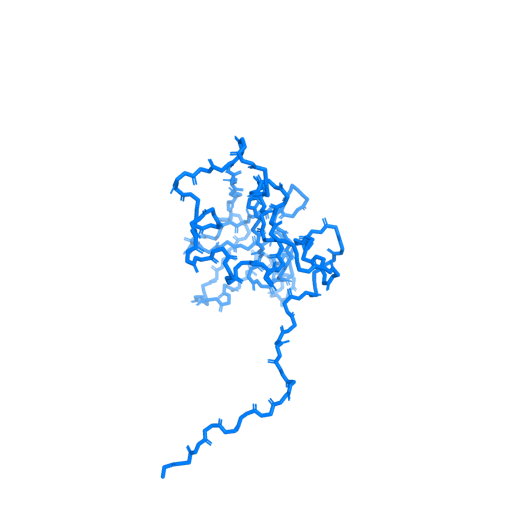93.00 101 ARG A CA 1
ATOM 748 C C . ARG A 1 101 ? 4.653 -8.445 -14.316 1.00 93.00 101 ARG A C 1
ATOM 750 O O . ARG A 1 101 ? 4.583 -8.868 -15.468 1.00 93.00 101 ARG A O 1
ATOM 757 N N . LEU A 1 102 ? 4.497 -7.156 -14.008 1.00 91.56 102 LEU A N 1
ATOM 758 C CA . LEU A 1 102 ? 4.317 -6.118 -15.025 1.00 91.56 102 LEU A CA 1
ATOM 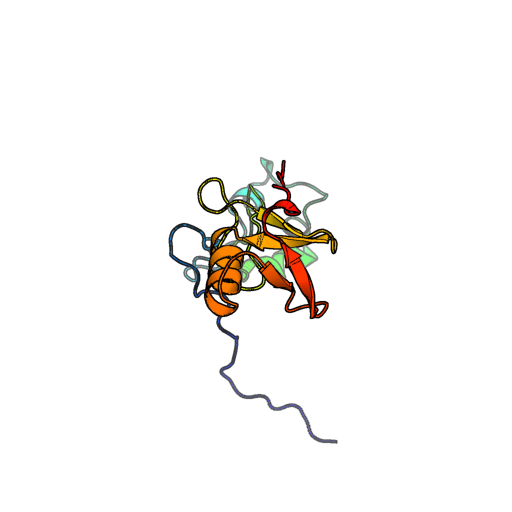759 C C . LEU A 1 102 ? 5.557 -5.985 -15.906 1.00 91.56 102 LEU A C 1
ATOM 761 O O . LEU A 1 102 ? 5.430 -5.921 -17.125 1.00 91.56 102 LEU A O 1
ATOM 765 N N . GLU A 1 103 ? 6.742 -5.982 -15.309 1.00 92.31 103 GLU A N 1
ATOM 766 C CA . GLU A 1 103 ? 8.008 -5.911 -16.033 1.00 92.31 103 GLU A CA 1
ATOM 767 C C . GLU A 1 103 ? 8.196 -7.118 -16.964 1.00 92.31 103 GLU A C 1
ATOM 769 O O . GLU A 1 103 ? 8.512 -6.950 -18.145 1.00 92.31 103 GLU A O 1
ATOM 774 N N . ALA A 1 104 ? 7.922 -8.330 -16.469 1.00 90.94 104 ALA A N 1
ATOM 775 C CA . ALA A 1 104 ? 7.999 -9.554 -17.263 1.00 90.94 104 ALA A CA 1
ATOM 776 C C . ALA A 1 104 ? 7.053 -9.529 -18.478 1.00 90.94 104 ALA A C 1
ATOM 778 O O . ALA A 1 104 ? 7.404 -10.039 -19.540 1.00 90.94 104 ALA A O 1
ATOM 779 N N . ALA A 1 105 ? 5.881 -8.900 -18.352 1.00 88.50 105 ALA A N 1
ATOM 780 C CA . ALA A 1 105 ? 4.931 -8.755 -19.455 1.00 88.50 105 ALA A CA 1
ATOM 781 C C . ALA A 1 105 ? 5.386 -7.752 -20.536 1.00 88.50 105 ALA A C 1
ATOM 783 O O . ALA A 1 105 ? 4.952 -7.863 -21.680 1.00 88.50 105 ALA A O 1
ATOM 784 N N . HIS A 1 106 ? 6.254 -6.792 -20.197 1.00 85.25 106 HIS A N 1
ATOM 785 C CA . HIS A 1 106 ? 6.696 -5.715 -21.096 1.00 85.25 106 HIS A CA 1
ATOM 786 C C . HIS A 1 106 ? 8.112 -5.915 -21.662 1.00 85.25 106 HIS A C 1
ATOM 788 O O . HIS A 1 106 ? 8.625 -5.034 -22.349 1.00 85.25 106 HIS A O 1
ATOM 794 N N . GLY A 1 107 ? 8.732 -7.076 -21.428 1.00 81.25 107 GLY A N 1
ATOM 795 C CA . GLY A 1 107 ? 10.021 -7.436 -22.030 1.00 81.25 107 GLY A CA 1
ATOM 796 C C . GLY A 1 107 ? 11.263 -7.066 -21.212 1.00 81.25 107 GLY A C 1
ATOM 797 O O . GLY A 1 107 ? 12.364 -7.150 -21.751 1.00 81.25 107 GLY A O 1
ATOM 798 N N . GLY A 1 108 ? 11.113 -6.726 -19.924 1.00 80.25 108 GLY A N 1
ATOM 799 C CA . GLY A 1 108 ? 12.238 -6.491 -19.009 1.00 80.25 108 GLY A CA 1
ATOM 800 C C . GLY A 1 108 ? 12.778 -5.054 -19.012 1.00 80.25 108 GLY A C 1
ATOM 801 O O . GLY A 1 108 ? 12.917 -4.419 -20.054 1.00 80.25 108 GLY A O 1
ATOM 802 N N . GLY A 1 109 ? 13.109 -4.527 -17.832 1.00 82.94 109 GLY A N 1
ATOM 803 C CA . GLY A 1 109 ? 13.779 -3.240 -17.610 1.00 82.94 109 GLY A CA 1
ATOM 804 C C . GLY A 1 109 ? 12.851 -2.047 -17.354 1.00 82.94 109 GLY A C 1
ATOM 805 O O . GLY A 1 109 ? 13.212 -1.133 -16.602 1.00 82.94 109 GLY A O 1
ATOM 806 N N . ALA A 1 110 ? 11.654 -2.048 -17.939 1.00 89.06 110 ALA A N 1
ATOM 807 C CA . ALA A 1 110 ? 10.640 -1.022 -17.719 1.00 89.06 110 ALA A CA 1
ATOM 808 C C . ALA A 1 110 ? 9.226 -1.598 -17.836 1.00 89.06 110 ALA A C 1
ATOM 810 O O . ALA A 1 110 ? 8.997 -2.607 -18.501 1.00 89.06 110 ALA A O 1
ATOM 811 N N . PHE A 1 111 ? 8.266 -0.928 -17.212 1.00 92.25 111 PHE A N 1
ATOM 812 C CA . PHE A 1 111 ? 6.848 -1.253 -17.319 1.00 92.25 111 PHE A CA 1
ATOM 813 C C . PHE A 1 111 ? 6.013 0.028 -17.355 1.00 92.25 111 PHE A C 1
ATOM 815 O O . PHE A 1 111 ? 6.488 1.098 -16.972 1.00 92.25 111 PHE A O 1
ATOM 822 N N . ARG A 1 112 ? 4.766 -0.068 -17.823 1.00 92.19 112 ARG A N 1
ATOM 823 C CA . ARG A 1 112 ? 3.811 1.046 -17.769 1.00 92.19 112 ARG A CA 1
ATOM 824 C C . ARG A 1 112 ? 2.968 0.978 -16.506 1.00 92.19 112 ARG A C 1
ATOM 826 O O . ARG A 1 112 ? 2.425 -0.080 -16.186 1.00 92.19 112 ARG A O 1
ATOM 833 N N . ASP A 1 113 ? 2.843 2.100 -15.802 1.00 91.75 113 ASP A N 1
ATOM 834 C CA . ASP A 1 113 ? 1.921 2.217 -14.674 1.00 91.75 113 ASP A CA 1
ATOM 835 C C . ASP A 1 113 ? 0.479 2.086 -15.196 1.00 91.75 113 ASP A C 1
ATOM 837 O O . ASP A 1 113 ? 0.038 2.938 -15.967 1.00 91.75 113 ASP A O 1
ATOM 841 N N . PRO A 1 114 ? -0.304 1.079 -14.772 1.00 90.75 114 PRO A N 1
ATOM 842 C CA . PRO A 1 114 ? -1.681 0.906 -15.238 1.00 90.75 114 PRO A CA 1
ATOM 843 C C . PRO A 1 114 ? -2.615 2.067 -14.863 1.00 90.75 114 PRO A C 1
ATOM 845 O O . PRO A 1 114 ? -3.745 2.116 -15.347 1.00 90.75 114 PRO A O 1
ATOM 848 N N . ARG A 1 115 ? -2.191 2.985 -13.982 1.00 90.81 115 ARG A N 1
ATOM 849 C CA . ARG A 1 115 ? -3.001 4.130 -13.556 1.00 90.81 115 ARG A CA 1
ATOM 850 C C . ARG A 1 115 ? -2.720 5.420 -14.320 1.00 90.81 115 ARG A C 1
ATOM 852 O O . ARG A 1 115 ? -3.657 6.187 -14.525 1.00 90.81 115 ARG A O 1
ATOM 859 N N . THR A 1 116 ? -1.469 5.682 -14.688 1.00 91.69 116 THR A N 1
ATOM 860 C CA . THR A 1 116 ? -1.063 6.925 -15.378 1.00 91.69 116 THR A CA 1
ATOM 861 C C . THR A 1 116 ? -0.535 6.694 -16.785 1.00 91.69 116 THR A C 1
ATOM 863 O O . THR A 1 116 ? -0.352 7.657 -17.516 1.00 91.69 116 THR A O 1
ATOM 866 N N . ASP A 1 117 ? -0.330 5.436 -17.176 1.00 90.62 117 ASP A N 1
ATOM 867 C CA . ASP A 1 117 ? 0.328 5.010 -18.415 1.00 90.62 117 ASP A CA 1
ATOM 868 C C . ASP A 1 117 ? 1.810 5.430 -18.526 1.00 90.62 117 ASP A C 1
ATOM 870 O O . ASP A 1 117 ? 2.447 5.218 -19.559 1.00 90.62 117 ASP A O 1
ATOM 874 N N . ASP A 1 118 ? 2.400 5.961 -17.449 1.00 91.06 118 ASP A N 1
ATOM 875 C CA . ASP A 1 118 ? 3.801 6.384 -17.424 1.00 91.06 118 ASP A CA 1
ATOM 876 C C . ASP A 1 118 ? 4.748 5.186 -17.525 1.00 91.06 118 ASP A C 1
ATOM 878 O O . ASP A 1 118 ? 4.571 4.171 -16.847 1.00 91.06 118 ASP A O 1
ATOM 882 N N . VAL A 1 119 ? 5.796 5.318 -18.341 1.00 92.31 119 VAL A N 1
ATOM 883 C CA . VAL A 1 119 ? 6.855 4.308 -18.448 1.00 92.31 119 VAL A CA 1
ATOM 884 C C . VAL A 1 119 ? 7.828 4.483 -17.286 1.00 92.31 119 VAL A C 1
ATOM 886 O O . VAL A 1 119 ? 8.534 5.488 -17.195 1.00 92.31 119 VAL A O 1
ATOM 889 N N . VAL A 1 120 ? 7.882 3.487 -16.406 1.00 93.06 120 VAL A N 1
ATOM 890 C CA . VAL A 1 120 ? 8.715 3.481 -15.203 1.00 93.06 120 VAL A CA 1
ATOM 891 C C . VAL A 1 120 ? 9.782 2.399 -15.310 1.00 93.06 120 VAL A C 1
ATOM 893 O O . VAL A 1 120 ? 9.507 1.252 -15.659 1.00 93.06 120 VAL A O 1
ATOM 896 N N . THR A 1 121 ? 11.020 2.771 -14.994 1.00 93.12 121 THR A N 1
ATOM 897 C CA . THR A 1 121 ? 12.166 1.857 -14.942 1.00 93.12 121 THR A CA 1
ATOM 898 C C . THR A 1 121 ? 12.380 1.330 -13.529 1.00 93.12 121 THR A C 1
ATOM 900 O O . THR A 1 121 ? 12.167 2.049 -12.546 1.00 93.12 121 THR A O 1
ATOM 903 N N . MET A 1 122 ? 12.883 0.098 -13.411 1.00 89.94 122 MET A N 1
ATOM 904 C CA . MET A 1 122 ? 13.108 -0.552 -12.111 1.00 89.94 122 MET A CA 1
ATOM 905 C C . MET A 1 122 ? 14.037 0.236 -11.176 1.00 89.94 122 MET A C 1
ATOM 907 O O . MET A 1 122 ? 13.805 0.284 -9.972 1.00 89.94 122 MET A O 1
ATOM 911 N N . GLY A 1 123 ? 15.051 0.919 -11.718 1.00 90.50 123 GLY A N 1
ATOM 912 C CA . GLY A 1 123 ? 15.994 1.713 -10.919 1.00 90.50 123 GLY A CA 1
ATOM 913 C C . GLY A 1 123 ? 15.399 2.978 -10.286 1.00 90.50 123 GLY A C 1
ATOM 914 O O . GLY A 1 123 ? 16.008 3.554 -9.389 1.00 90.50 123 GLY A O 1
ATOM 915 N N . SER A 1 124 ? 14.224 3.424 -10.737 1.00 92.19 124 SER A N 1
ATOM 916 C CA . SER A 1 124 ? 13.553 4.619 -10.204 1.00 92.19 124 SER A CA 1
ATOM 917 C C . SER A 1 124 ? 12.625 4.331 -9.017 1.00 92.19 124 SER A C 1
ATOM 919 O O . SER A 1 124 ? 12.143 5.263 -8.368 1.00 92.19 124 SER A O 1
ATOM 921 N N . LEU A 1 125 ? 12.386 3.052 -8.721 1.00 94.06 125 LEU A N 1
ATOM 922 C CA . LEU A 1 125 ? 11.487 2.606 -7.663 1.00 94.06 125 LEU A CA 1
ATOM 923 C C . LEU A 1 125 ? 12.126 2.761 -6.281 1.00 94.06 125 LEU A C 1
ATOM 925 O O . LEU A 1 125 ? 13.331 2.584 -6.103 1.00 94.06 125 LEU A O 1
ATOM 929 N N . ARG A 1 126 ? 11.303 3.055 -5.272 1.00 95.81 126 ARG A N 1
ATOM 930 C CA . ARG A 1 126 ? 11.742 3.169 -3.872 1.00 95.81 126 ARG A CA 1
ATOM 931 C C . ARG A 1 126 ? 10.912 2.275 -2.964 1.00 95.81 126 ARG A C 1
ATOM 933 O O . ARG A 1 126 ? 9.711 2.161 -3.159 1.00 95.81 126 ARG A O 1
ATOM 940 N N . ARG A 1 127 ? 11.526 1.680 -1.940 1.00 94.06 127 ARG A N 1
ATOM 941 C CA . ARG A 1 127 ? 10.789 0.948 -0.897 1.00 94.06 127 ARG A CA 1
ATOM 942 C C . ARG A 1 127 ? 10.097 1.931 0.051 1.00 94.06 127 ARG A C 1
ATOM 944 O O . ARG A 1 127 ? 10.714 2.913 0.465 1.00 94.06 127 ARG A O 1
ATOM 951 N N . ALA A 1 128 ? 8.838 1.664 0.384 1.00 92.00 128 ALA A N 1
ATOM 952 C CA . ALA A 1 128 ? 8.118 2.349 1.456 1.00 92.00 128 ALA A CA 1
ATOM 953 C C . ALA A 1 128 ? 8.112 1.503 2.734 1.00 92.00 128 ALA A C 1
ATOM 955 O O . ALA A 1 128 ? 8.196 0.281 2.680 1.00 92.00 128 ALA A O 1
ATOM 956 N N . TYR A 1 129 ? 7.974 2.160 3.882 1.00 89.38 129 TYR A N 1
ATOM 957 C CA . TYR A 1 129 ? 7.835 1.499 5.176 1.00 89.38 129 TYR A CA 1
ATOM 958 C C . TYR A 1 129 ? 6.672 2.146 5.927 1.00 89.38 129 TYR A C 1
ATOM 960 O O . TYR A 1 129 ? 6.567 3.374 5.968 1.00 89.38 129 TYR A O 1
ATOM 968 N N . PHE A 1 130 ? 5.785 1.319 6.476 1.00 83.56 130 PHE A N 1
ATOM 969 C CA . PHE A 1 130 ? 4.660 1.750 7.303 1.00 83.56 130 PHE A CA 1
ATOM 970 C C . PHE A 1 130 ? 5.006 1.474 8.771 1.00 83.56 130 PHE A C 1
ATOM 972 O O . PHE A 1 130 ? 5.580 0.427 9.068 1.00 83.56 130 PHE A O 1
ATOM 979 N N . LEU A 1 131 ? 4.696 2.424 9.658 1.00 74.62 131 LEU A N 1
ATOM 980 C CA . LEU A 1 131 ? 4.933 2.333 11.106 1.00 74.62 131 LEU A CA 1
ATOM 981 C C . LEU A 1 131 ? 3.654 1.943 11.852 1.00 74.62 131 LEU A C 1
ATOM 983 O O . LEU A 1 131 ? 2.569 2.395 11.417 1.00 74.62 131 LEU A O 1
#

pLDDT: mean 75.2, std 20.64, range [28.08, 95.81]

InterPro domains:
  IPR044063 Gid-type RING finger domain [PS51867] (46-116)
  IPR045098 Fyv10 family [PTHR12170] (35-129)

Radius of gyration: 21.07 Å; chains: 1; bounding box: 58×27×55 Å

Sequence (131 aa):
APRCSRDEAEISPFCSLPEHQAPRCSRDEAEISPFCSLPEHQAPSCPVCCGPIRGLATRLPSCQRSRSAVTCRLSGTLLDEDNPPLVLPSGHVYAEAAVLRLEAAHGGGAFRDPRTDDVVTMGSLRRAYFL

Foldseek 3Di:
DDDPPDDDDDPDDPPPDPPVDPDPLPPPAQAQDPQLVDPVNQDPPDQCVDPVCVVVSSRGGDPDDPDDWDAFPQPRHTDDPVFFWKAFPVRDTGTPVRLVVQQVVVPHQWGADPVPRDITGPVRIDTDDDD

Organism: Emiliania huxleyi (NCBI:txid2903)

Secondary structure (DSSP, 8-state):
-------S--------S-TTTS----SS-----HHHHSGGG--TT-GGGSHHHHHHHTTS-----SS---B-TTT--B-SSSSPEEEPTTS-EEEHHHHHHHHHHTTSSEEE-TTT--EEEGGG-EE----